Protein AF-A0A2E4HLA3-F1 (afdb_monomer_lite)

Sequence (104 aa):
MLEPDSFLVELTENFDSEILANGSVKTNRESLEKCAEKFNAIVSISHAKNFELNIHVPTISIRRIERKGSKTETETLFFDYEDQDGSIVTNPENWGRVPNQIFG

pLDDT: mean 87.78, std 10.84, range [53.5, 96.5]

Secondary structure (DSSP, 8-state):
---HHHHHHHHHHHSS-EE-TTSPEEE-HHHHHHHHHHTTEEEEEEEEEETTTTEEEEEEEEEEEEEETTEEEEEEEEEE-EEETTEEEE-GGG-EEEEEEEE-

Foldseek 3Di:
DPDLVVLVCCLPVPQPWDQDPVRKIKAAPVSSQVSLVVVQWGKDWDQDQPPVVRDGFTKIKTKHWDDDDPKIKIKIKMFTFDQDPRITITHSVRIDIDPIDIDD

Structure (mmCIF, N/CA/C/O backbone):
data_AF-A0A2E4HLA3-F1
#
_entry.id   AF-A0A2E4HLA3-F1
#
loop_
_atom_site.group_PDB
_atom_site.id
_atom_site.type_symbol
_atom_site.label_atom_id
_atom_site.label_alt_id
_atom_site.label_comp_id
_atom_site.label_asym_id
_atom_site.label_entity_id
_atom_site.label_seq_id
_atom_site.pdbx_PDB_ins_code
_atom_site.Cartn_x
_atom_site.Cartn_y
_atom_site.Cartn_z
_atom_site.occupancy
_atom_site.B_iso_or_equiv
_atom_site.auth_seq_id
_atom_site.auth_comp_id
_atom_site.auth_asym_id
_atom_site.auth_atom_id
_atom_site.pdbx_PDB_model_num
ATOM 1 N N . MET A 1 1 ? -12.739 5.728 3.075 1.00 80.19 1 MET A N 1
ATOM 2 C CA . MET A 1 1 ? -12.689 4.255 3.007 1.00 80.19 1 MET A CA 1
ATOM 3 C C . MET A 1 1 ? -11.428 3.903 2.254 1.00 80.19 1 MET A C 1
ATOM 5 O O . MET A 1 1 ? -11.104 4.628 1.315 1.00 80.19 1 MET A O 1
ATOM 9 N N . LEU A 1 2 ? -10.691 2.899 2.711 1.00 87.94 2 LEU A N 1
ATOM 10 C CA . LEU A 1 2 ? -9.426 2.512 2.091 1.00 87.94 2 LEU A CA 1
ATOM 11 C C . LEU A 1 2 ? -9.694 1.490 0.974 1.00 87.94 2 LEU A C 1
ATOM 13 O O . LEU A 1 2 ? -9.588 0.284 1.186 1.00 87.94 2 LEU A O 1
ATOM 17 N N . GLU A 1 3 ? -10.083 1.994 -0.198 1.00 90.88 3 GLU A N 1
ATOM 18 C CA . GLU A 1 3 ? -10.399 1.179 -1.379 1.00 90.88 3 GLU A CA 1
ATOM 19 C C . GLU A 1 3 ? -9.206 1.077 -2.338 1.00 90.88 3 GLU A C 1
ATOM 21 O O . GLU A 1 3 ? -8.558 2.102 -2.556 1.00 90.88 3 GLU A O 1
ATOM 26 N N . PRO A 1 4 ? -8.949 -0.098 -2.952 1.00 92.19 4 PRO A N 1
ATOM 27 C CA . PRO A 1 4 ? -7.833 -0.287 -3.883 1.00 92.19 4 PRO A CA 1
ATOM 28 C C . PRO A 1 4 ? -7.818 0.731 -5.032 1.00 92.19 4 PRO A C 1
ATOM 30 O O . PRO A 1 4 ? -6.831 1.444 -5.185 1.00 92.19 4 PRO A O 1
ATOM 33 N N . ASP A 1 5 ? -8.923 0.871 -5.773 1.00 92.94 5 ASP A N 1
ATOM 34 C CA . ASP A 1 5 ? -8.995 1.754 -6.949 1.00 92.94 5 ASP A CA 1
ATOM 35 C C . ASP A 1 5 ? -8.831 3.230 -6.573 1.00 92.94 5 ASP A C 1
ATOM 37 O O . ASP A 1 5 ? -8.078 3.969 -7.203 1.00 92.94 5 ASP A O 1
ATOM 41 N N . SER A 1 6 ? -9.501 3.664 -5.501 1.00 93.00 6 SER A N 1
ATOM 42 C CA . SER A 1 6 ? -9.386 5.039 -5.008 1.00 93.00 6 SER A CA 1
ATOM 43 C C . SER A 1 6 ? -7.973 5.346 -4.519 1.00 93.00 6 SER A C 1
ATOM 45 O O . SER A 1 6 ? -7.484 6.454 -4.719 1.00 93.00 6 SER A O 1
ATOM 47 N N . PHE A 1 7 ? -7.316 4.379 -3.869 1.00 95.12 7 PHE A N 1
ATOM 48 C CA . PHE A 1 7 ? -5.936 4.529 -3.421 1.00 95.12 7 PHE A CA 1
ATOM 49 C C . PHE A 1 7 ? -4.968 4.571 -4.606 1.00 95.12 7 PHE A C 1
ATOM 51 O O . PHE A 1 7 ? -4.059 5.394 -4.609 1.00 95.12 7 PHE A O 1
ATOM 58 N N . LEU A 1 8 ? -5.183 3.727 -5.619 1.00 95.12 8 LEU A N 1
ATOM 59 C CA . LEU A 1 8 ? -4.397 3.697 -6.850 1.00 95.12 8 LEU A CA 1
ATOM 60 C C . LEU A 1 8 ? -4.438 5.045 -7.570 1.00 95.12 8 LEU A C 1
ATOM 62 O O . LEU A 1 8 ? -3.385 5.624 -7.823 1.00 95.12 8 LEU A O 1
ATOM 66 N N . 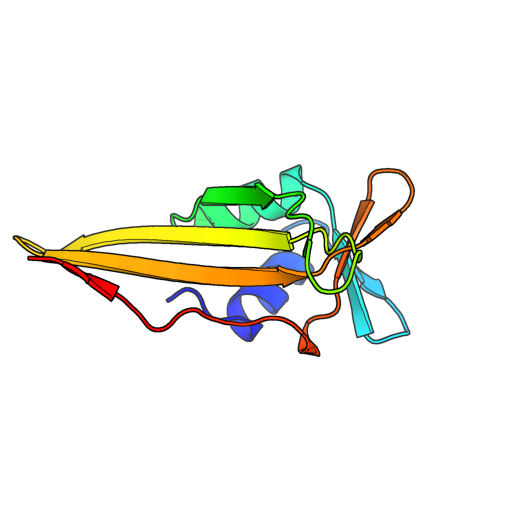VAL A 1 9 ? -5.645 5.545 -7.859 1.00 95.31 9 VAL A N 1
ATOM 67 C CA . VAL A 1 9 ? -5.845 6.831 -8.544 1.00 95.31 9 VAL A CA 1
ATOM 68 C C . VAL A 1 9 ? -5.150 7.945 -7.774 1.00 95.31 9 VAL A C 1
ATOM 70 O O . VAL A 1 9 ? -4.374 8.705 -8.345 1.00 95.31 9 VAL A O 1
ATOM 73 N N . GLU A 1 10 ? -5.362 7.997 -6.459 1.00 96.06 10 GLU A N 1
ATOM 74 C CA . GLU A 1 10 ? -4.745 9.004 -5.607 1.00 96.06 10 GLU A CA 1
ATOM 75 C C . GLU A 1 10 ? -3.212 8.938 -5.654 1.00 96.06 10 GLU A C 1
ATOM 77 O O . GLU A 1 10 ? -2.557 9.966 -5.831 1.00 96.06 10 GLU A O 1
ATOM 82 N N . LEU A 1 11 ? -2.649 7.733 -5.542 1.00 95.88 11 LEU A N 1
ATOM 83 C CA . LEU A 1 11 ? -1.212 7.490 -5.570 1.00 95.88 11 LEU A CA 1
ATOM 84 C C . LEU A 1 11 ? -0.587 7.947 -6.901 1.00 95.88 11 LEU A C 1
ATOM 86 O O . LEU A 1 11 ? 0.467 8.582 -6.894 1.00 95.88 11 LEU A O 1
ATOM 9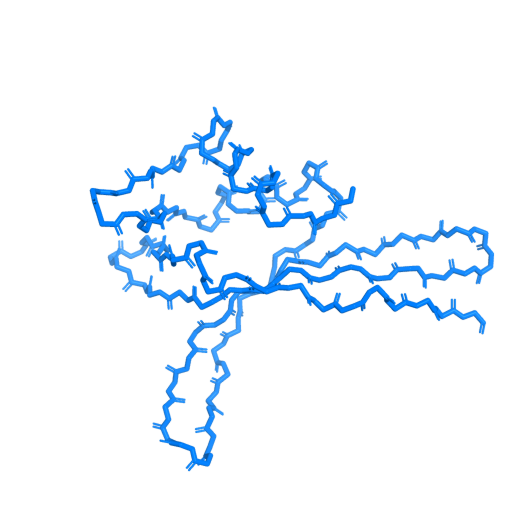0 N N . THR A 1 12 ? -1.242 7.665 -8.031 1.00 95.69 12 THR A N 1
ATOM 91 C CA . THR A 1 12 ? -0.737 8.006 -9.373 1.00 95.69 12 THR A CA 1
ATOM 92 C C . THR A 1 12 ? -0.966 9.462 -9.767 1.00 95.69 12 THR 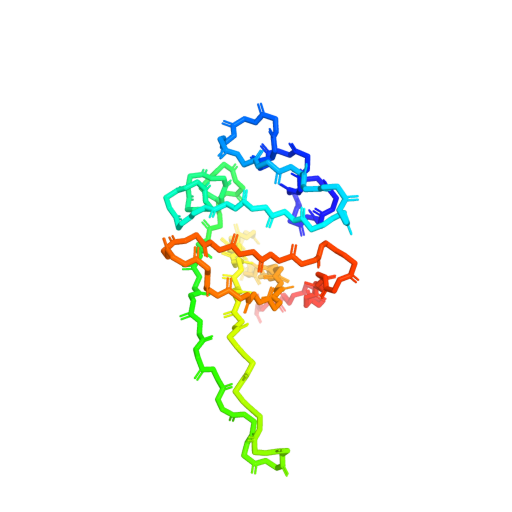A C 1
ATOM 94 O O . THR A 1 12 ? -0.150 10.035 -10.480 1.00 95.69 12 THR A O 1
ATOM 97 N N . GLU A 1 13 ? -2.055 10.084 -9.312 1.00 95.81 13 GLU A N 1
ATOM 98 C CA . GLU A 1 13 ? -2.386 11.461 -9.694 1.00 95.81 13 GLU A CA 1
ATOM 99 C C . GLU A 1 13 ? -1.734 12.509 -8.783 1.00 95.81 13 GLU A C 1
ATOM 101 O O . GLU A 1 13 ? -1.471 13.622 -9.236 1.00 95.81 13 GLU A O 1
ATOM 106 N N . ASN A 1 14 ? -1.470 12.178 -7.511 1.00 95.75 14 ASN A N 1
ATOM 107 C CA . ASN A 1 14 ? -1.075 13.170 -6.503 1.00 95.75 14 ASN A CA 1
ATOM 108 C C . ASN A 1 14 ? 0.235 12.857 -5.762 1.00 95.75 14 ASN A C 1
ATOM 110 O O . ASN A 1 14 ? 0.720 13.718 -5.028 1.00 95.75 14 ASN A O 1
ATOM 114 N N . PHE A 1 15 ? 0.818 11.663 -5.929 1.00 93.50 15 PHE A N 1
ATOM 115 C CA . PHE A 1 15 ? 1.980 11.223 -5.142 1.00 93.50 15 PHE A CA 1
ATOM 116 C C . PHE A 1 15 ? 3.099 10.597 -5.991 1.00 93.50 15 PHE A C 1
ATOM 118 O O . PHE A 1 15 ? 3.659 9.562 -5.629 1.00 93.50 15 PHE A O 1
ATOM 125 N N . ASP A 1 16 ? 3.460 11.240 -7.105 1.00 90.81 16 ASP A N 1
ATOM 126 C CA . ASP A 1 16 ? 4.666 10.945 -7.906 1.00 90.81 16 ASP A CA 1
ATOM 127 C C . ASP A 1 16 ? 4.856 9.453 -8.259 1.00 90.81 16 ASP A C 1
ATOM 129 O O . ASP A 1 16 ? 5.973 8.932 -8.263 1.00 90.81 16 ASP A O 1
ATOM 133 N N . SER A 1 17 ? 3.754 8.741 -8.515 1.00 94.31 17 SER A N 1
ATOM 134 C CA . SER A 1 17 ? 3.766 7.324 -8.894 1.00 94.31 17 SER A CA 1
ATOM 135 C C . SER A 1 17 ? 3.331 7.150 -10.345 1.00 94.31 17 SER A C 1
ATOM 137 O O . SER A 1 17 ? 2.453 7.856 -10.831 1.00 94.31 17 SER A O 1
ATOM 139 N N . GLU A 1 18 ? 3.940 6.199 -11.043 1.00 95.56 18 GLU A N 1
ATOM 140 C CA . GLU A 1 18 ? 3.770 6.000 -12.484 1.00 95.56 18 GLU A CA 1
ATOM 141 C C . GLU A 1 18 ? 3.089 4.659 -12.773 1.00 95.56 18 GLU A C 1
ATOM 143 O O . GLU A 1 18 ? 3.460 3.635 -12.198 1.00 95.56 18 GLU A O 1
ATOM 148 N N . ILE A 1 19 ? 2.131 4.648 -13.704 1.00 95.50 19 ILE A N 1
ATOM 149 C CA . ILE A 1 19 ? 1.600 3.408 -14.283 1.00 95.50 19 ILE A CA 1
ATOM 150 C C . ILE A 1 19 ? 2.495 3.008 -15.457 1.00 95.50 19 ILE A C 1
ATOM 152 O O . ILE A 1 19 ? 2.593 3.718 -16.457 1.00 95.50 19 ILE A O 1
ATOM 156 N N . LEU A 1 20 ? 3.137 1.853 -15.334 1.00 95.31 20 LEU A N 1
ATOM 157 C CA . LEU A 1 20 ? 3.988 1.268 -16.358 1.00 95.31 20 LEU A CA 1
ATOM 158 C C . LEU A 1 20 ? 3.148 0.672 -17.498 1.00 95.31 20 LEU A C 1
ATOM 160 O O . LEU A 1 20 ? 1.974 0.340 -17.342 1.00 95.31 20 LEU A O 1
ATOM 164 N N . ALA A 1 21 ? 3.776 0.451 -18.655 1.00 92.62 21 ALA A N 1
ATOM 165 C CA . ALA A 1 21 ? 3.105 -0.091 -19.843 1.00 92.62 21 ALA A CA 1
ATOM 166 C C . ALA A 1 21 ? 2.476 -1.486 -19.639 1.00 92.62 21 ALA A C 1
ATOM 168 O O . ALA A 1 21 ? 1.582 -1.871 -20.388 1.00 92.62 21 ALA A O 1
ATOM 169 N N . ASN A 1 22 ? 2.943 -2.245 -18.644 1.00 92.00 22 ASN A N 1
ATOM 170 C CA . ASN A 1 22 ? 2.404 -3.554 -18.270 1.00 92.00 22 ASN A CA 1
ATOM 171 C C . ASN A 1 22 ? 1.250 -3.473 -17.248 1.00 92.00 22 ASN A C 1
ATOM 173 O O . ASN A 1 22 ? 0.811 -4.512 -16.767 1.00 92.00 22 ASN A O 1
ATOM 177 N N . GLY A 1 23 ? 0.793 -2.269 -16.887 1.00 92.62 23 GLY A N 1
ATOM 178 C CA . GLY A 1 23 ? -0.262 -2.040 -15.896 1.00 92.62 23 GLY A CA 1
ATOM 179 C C . GLY A 1 23 ? 0.215 -2.025 -14.440 1.00 92.62 23 GLY A C 1
ATOM 180 O O . GLY A 1 23 ? -0.562 -1.669 -13.558 1.00 92.62 23 GLY A O 1
ATOM 181 N N . SER A 1 24 ? 1.480 -2.360 -14.163 1.00 94.69 24 SER A N 1
ATOM 182 C CA . SER A 1 24 ? 2.046 -2.234 -12.817 1.00 94.69 24 SER A CA 1
ATOM 183 C C . SER A 1 24 ? 2.246 -0.768 -12.436 1.00 94.69 24 SER A C 1
ATOM 185 O O . SER A 1 24 ? 2.457 0.090 -13.289 1.00 94.69 24 SER A O 1
ATOM 187 N N . VAL A 1 25 ? 2.247 -0.486 -11.140 1.00 95.88 25 VAL A N 1
ATOM 188 C CA . VAL A 1 25 ? 2.550 0.834 -10.592 1.00 95.88 25 VAL A CA 1
ATOM 189 C C . VAL A 1 25 ? 3.965 0.832 -10.061 1.00 95.88 25 VAL A C 1
ATOM 191 O O . VAL A 1 25 ? 4.319 -0.012 -9.238 1.00 95.88 25 VAL A O 1
ATOM 194 N N . LYS A 1 26 ? 4.754 1.807 -10.501 1.00 96.50 26 LYS A N 1
ATOM 195 C CA . LYS A 1 26 ? 6.056 2.130 -9.935 1.00 96.50 26 LYS A CA 1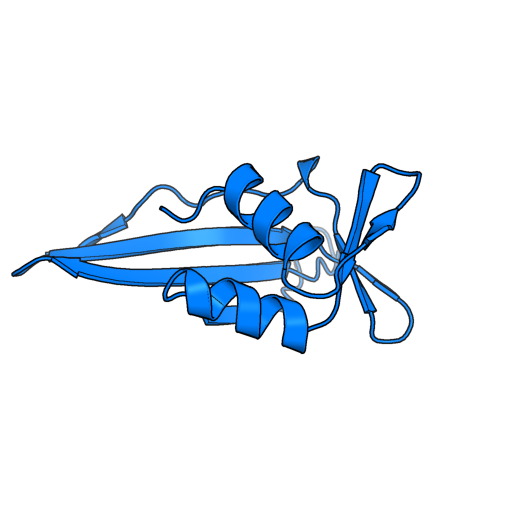
ATOM 196 C C . LYS A 1 26 ? 5.904 3.308 -8.984 1.00 96.50 26 LYS A C 1
ATOM 198 O O . LYS A 1 26 ? 5.446 4.381 -9.364 1.00 96.50 26 LYS A O 1
ATOM 203 N N . THR A 1 27 ? 6.300 3.105 -7.740 1.00 95.50 27 THR A N 1
ATOM 204 C CA . THR A 1 27 ? 6.240 4.101 -6.673 1.00 95.50 27 THR A CA 1
ATOM 205 C C . THR A 1 27 ? 7.482 3.996 -5.791 1.00 95.50 27 THR A C 1
ATOM 207 O O . THR A 1 27 ? 8.425 3.258 -6.080 1.00 95.50 27 THR A O 1
ATOM 210 N N . ASN A 1 28 ? 7.506 4.750 -4.705 1.00 94.00 28 ASN A N 1
ATOM 211 C CA . ASN A 1 28 ? 8.525 4.669 -3.677 1.00 94.00 28 ASN A CA 1
ATOM 212 C C . ASN A 1 28 ? 7.860 4.732 -2.296 1.00 94.00 28 ASN A C 1
ATOM 214 O O . ASN A 1 28 ? 6.661 4.989 -2.153 1.00 94.00 28 ASN A O 1
ATOM 218 N N . ARG A 1 29 ? 8.654 4.470 -1.260 1.00 92.19 29 ARG A N 1
ATOM 219 C CA . ARG A 1 29 ? 8.157 4.428 0.114 1.00 92.19 29 ARG A CA 1
ATOM 220 C C . ARG A 1 29 ? 7.564 5.762 0.574 1.00 92.19 29 ARG A C 1
ATOM 222 O O . ARG A 1 29 ? 6.521 5.756 1.217 1.00 92.19 29 ARG A O 1
ATOM 229 N N . GLU A 1 30 ? 8.206 6.876 0.238 1.00 94.62 30 GLU A N 1
ATOM 230 C CA . GLU A 1 30 ? 7.770 8.213 0.648 1.00 94.62 30 GLU A CA 1
ATOM 231 C C . GLU A 1 30 ? 6.410 8.571 0.030 1.00 94.62 30 GLU A C 1
ATOM 233 O O . GLU A 1 30 ? 5.513 9.037 0.729 1.00 94.62 30 GLU A O 1
ATOM 238 N N . SER A 1 31 ? 6.226 8.292 -1.261 1.00 95.06 31 SER A N 1
ATOM 239 C CA . SER A 1 31 ? 4.956 8.462 -1.971 1.00 95.06 31 SER A CA 1
ATOM 240 C C . SER A 1 31 ? 3.830 7.632 -1.354 1.00 95.06 31 SER A C 1
ATOM 242 O O . SER A 1 31 ? 2.736 8.149 -1.123 1.00 95.06 31 SER A O 1
ATOM 244 N N . LEU A 1 32 ? 4.097 6.363 -1.027 1.00 94.50 32 LEU A N 1
ATOM 245 C CA . LEU A 1 32 ? 3.128 5.498 -0.351 1.00 94.50 32 LEU A CA 1
ATOM 246 C C . LEU A 1 32 ? 2.756 6.016 1.039 1.00 94.50 32 LEU A C 1
ATOM 248 O O . LEU A 1 32 ? 1.577 6.009 1.388 1.00 94.50 32 LEU A O 1
ATOM 252 N N . GLU A 1 33 ? 3.741 6.451 1.828 1.00 95.75 33 GLU A N 1
ATOM 253 C CA . GLU A 1 33 ? 3.525 6.991 3.174 1.00 95.75 33 GLU A CA 1
ATOM 254 C C . GLU A 1 33 ? 2.677 8.270 3.118 1.00 95.75 33 GLU A C 1
ATOM 256 O O . GLU A 1 33 ? 1.646 8.337 3.788 1.00 95.75 33 GLU A O 1
ATOM 261 N N . LYS A 1 34 ? 3.008 9.221 2.236 1.00 96.44 34 LYS A N 1
ATOM 262 C CA . LYS A 1 34 ? 2.219 10.451 2.041 1.00 96.44 34 LYS A CA 1
ATOM 263 C C . LYS A 1 34 ? 0.799 10.174 1.540 1.00 96.44 34 LYS A C 1
ATOM 265 O O . LYS A 1 34 ? -0.158 10.785 2.020 1.00 96.44 34 LYS A O 1
ATOM 270 N N . CYS A 1 35 ? 0.642 9.236 0.604 1.00 95.88 35 CYS A N 1
ATOM 271 C CA . CYS A 1 35 ? -0.678 8.833 0.126 1.00 95.88 35 CYS A CA 1
ATOM 272 C C . CYS A 1 35 ? -1.497 8.205 1.262 1.00 95.88 35 CYS A C 1
ATOM 274 O O . CYS A 1 35 ? -2.629 8.616 1.513 1.00 95.88 35 CYS A O 1
ATOM 276 N N . ALA A 1 36 ? -0.915 7.269 2.019 1.00 95.38 36 ALA A N 1
ATOM 277 C CA . ALA A 1 36 ? -1.561 6.637 3.168 1.00 95.38 36 ALA A CA 1
ATOM 278 C C . ALA A 1 36 ? -1.991 7.653 4.238 1.00 95.38 36 ALA A C 1
ATOM 280 O O . ALA A 1 36 ? -3.109 7.552 4.752 1.00 95.38 36 ALA A O 1
ATOM 281 N N . GLU A 1 37 ? -1.169 8.664 4.521 1.00 95.06 37 GLU A N 1
ATOM 282 C CA . GLU A 1 37 ? -1.498 9.741 5.459 1.00 95.06 37 GLU A CA 1
ATOM 283 C C . GLU A 1 37 ? -2.777 10.494 5.064 1.00 95.06 37 GLU A C 1
ATOM 285 O O . GLU A 1 37 ? -3.609 10.765 5.934 1.00 95.06 37 GLU A O 1
ATOM 290 N N . LYS A 1 38 ? -3.019 10.739 3.765 1.00 94.12 38 LYS A N 1
ATOM 291 C CA . LYS A 1 38 ? -4.274 11.351 3.276 1.00 94.12 38 LYS A CA 1
ATOM 292 C C . LYS A 1 38 ? -5.509 10.534 3.668 1.00 94.12 38 LYS A C 1
ATOM 294 O O . LYS A 1 38 ? -6.572 11.089 3.952 1.00 94.12 38 LYS A O 1
ATOM 299 N N . PHE A 1 39 ? -5.368 9.212 3.739 1.00 92.38 39 PHE A N 1
ATOM 300 C CA . PHE A 1 39 ? -6.420 8.300 4.183 1.00 92.38 39 PHE A CA 1
ATOM 301 C C . PHE A 1 39 ? -6.425 8.068 5.704 1.00 92.38 39 PHE A C 1
ATOM 303 O O . PHE A 1 39 ? -7.244 7.289 6.190 1.00 92.38 39 PHE A O 1
ATOM 310 N N . ASN A 1 40 ? -5.587 8.758 6.488 1.00 93.75 40 ASN A N 1
ATOM 311 C CA . ASN A 1 40 ? -5.334 8.472 7.909 1.00 93.75 40 ASN A CA 1
ATOM 312 C C . ASN A 1 40 ? -4.867 7.022 8.143 1.00 93.75 40 ASN A C 1
ATOM 314 O O . ASN A 1 40 ? -5.271 6.368 9.110 1.00 93.75 40 ASN A O 1
ATOM 318 N N . ALA A 1 41 ? -4.067 6.500 7.219 1.00 94.88 41 ALA A N 1
ATOM 319 C CA . ALA A 1 41 ? -3.521 5.156 7.249 1.00 94.88 41 ALA A CA 1
ATOM 320 C C . ALA A 1 41 ? -1.998 5.178 7.439 1.00 94.88 41 ALA A C 1
ATOM 322 O O . ALA A 1 41 ? -1.340 6.191 7.224 1.00 94.88 41 ALA A O 1
ATOM 323 N N . ILE A 1 42 ? -1.440 4.041 7.847 1.00 94.56 42 ILE A N 1
ATOM 324 C CA . ILE A 1 42 ? -0.005 3.839 8.059 1.00 94.56 42 ILE A CA 1
ATOM 325 C C . ILE A 1 42 ? 0.475 2.736 7.121 1.00 94.56 42 ILE A C 1
ATOM 327 O O . ILE A 1 42 ? -0.187 1.704 6.991 1.00 94.56 42 ILE A O 1
ATOM 331 N N . VAL A 1 43 ? 1.641 2.937 6.509 1.00 94.50 43 VAL A N 1
ATOM 332 C CA . VAL A 1 43 ? 2.309 1.938 5.668 1.00 94.50 43 VAL A CA 1
ATOM 333 C C . VAL A 1 43 ? 3.179 1.025 6.529 1.00 94.50 43 VAL A C 1
ATOM 335 O O . VAL A 1 43 ? 3.976 1.474 7.351 1.00 94.50 43 VAL A O 1
ATOM 338 N N . SER A 1 44 ? 3.055 -0.279 6.318 1.00 92.12 44 SER A N 1
ATOM 339 C CA . SER A 1 44 ? 3.922 -1.303 6.884 1.00 92.12 44 SER A CA 1
ATOM 340 C C . SER A 1 44 ? 4.473 -2.157 5.755 1.00 92.12 44 SER A C 1
ATOM 342 O O . SER A 1 44 ? 3.717 -2.767 5.005 1.00 92.12 44 SER A O 1
ATOM 344 N N . ILE A 1 45 ? 5.795 -2.192 5.629 1.00 88.19 45 ILE A N 1
ATOM 345 C CA . ILE A 1 45 ? 6.482 -3.039 4.659 1.00 88.19 45 ILE A CA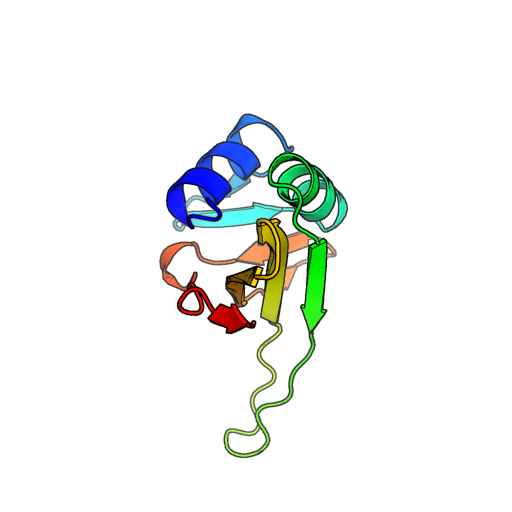 1
ATOM 346 C C . ILE A 1 45 ? 6.946 -4.287 5.395 1.00 88.19 45 ILE A C 1
ATOM 348 O O . ILE A 1 45 ? 7.684 -4.199 6.379 1.00 88.19 45 ILE A O 1
ATOM 352 N N . SER A 1 46 ? 6.491 -5.445 4.933 1.00 83.12 46 SER A N 1
ATOM 353 C CA . SER A 1 46 ? 6.814 -6.731 5.528 1.00 83.12 46 SER A CA 1
ATOM 354 C C . SER A 1 46 ? 7.465 -7.648 4.504 1.00 83.12 46 SER A C 1
ATOM 356 O O . SER A 1 46 ? 7.044 -7.779 3.358 1.00 83.12 46 SER A O 1
ATOM 358 N N . HIS A 1 47 ? 8.513 -8.315 4.954 1.00 72.75 47 HIS A N 1
ATOM 359 C CA . HIS A 1 47 ? 9.235 -9.326 4.205 1.00 72.75 47 HIS A CA 1
ATOM 360 C C . HIS A 1 47 ? 8.834 -10.691 4.770 1.00 72.75 47 HIS A C 1
ATOM 362 O O . HIS A 1 47 ? 9.636 -11.375 5.408 1.00 72.75 47 HIS A O 1
ATOM 368 N N . ALA A 1 48 ? 7.548 -11.032 4.651 1.00 60.31 48 ALA A N 1
ATOM 369 C CA . ALA A 1 48 ? 7.029 -12.279 5.190 1.00 60.31 48 ALA A CA 1
ATOM 370 C C . ALA A 1 48 ? 7.506 -13.449 4.317 1.00 60.31 48 ALA A C 1
ATOM 372 O O . ALA A 1 48 ? 7.172 -13.559 3.137 1.00 60.31 48 ALA A O 1
ATOM 373 N N . LYS A 1 49 ? 8.307 -14.336 4.910 1.00 56.22 49 LYS A N 1
ATOM 374 C CA . LYS A 1 49 ? 8.716 -15.583 4.270 1.00 56.22 49 LYS A CA 1
ATOM 375 C C . LYS A 1 49 ? 7.558 -16.571 4.371 1.00 56.22 49 LYS A C 1
ATOM 377 O O . LYS A 1 49 ? 7.195 -16.976 5.476 1.00 56.22 49 LYS A O 1
ATOM 382 N N . ASN A 1 50 ? 6.982 -16.977 3.242 1.00 56.19 50 ASN A N 1
ATOM 383 C CA . ASN A 1 50 ? 6.072 -18.113 3.235 1.00 56.19 50 ASN A CA 1
ATOM 384 C C . ASN A 1 50 ? 6.925 -19.385 3.376 1.00 56.19 50 ASN A C 1
ATOM 386 O O . ASN A 1 50 ? 7.560 -19.832 2.421 1.00 56.19 50 ASN A O 1
ATOM 390 N N . PHE A 1 51 ? 7.000 -19.923 4.597 1.00 54.66 51 PHE A N 1
ATOM 391 C CA . PHE A 1 51 ? 7.842 -21.080 4.920 1.00 54.66 51 PHE A CA 1
ATOM 392 C C . PHE A 1 51 ? 7.384 -22.376 4.240 1.00 54.66 51 PHE A C 1
ATOM 394 O O . PHE A 1 51 ? 8.219 -23.244 4.004 1.00 54.66 51 PHE A O 1
ATOM 401 N N . GLU A 1 52 ? 6.100 -22.503 3.897 1.00 53.50 52 GLU A N 1
ATOM 402 C CA . GLU A 1 52 ? 5.555 -23.698 3.239 1.00 53.50 52 GLU A CA 1
ATOM 403 C C . GLU A 1 52 ? 5.894 -23.736 1.748 1.00 53.50 52 GLU A C 1
ATOM 405 O O . GLU A 1 52 ? 6.215 -24.791 1.208 1.00 53.50 52 GLU A O 1
ATOM 410 N N . LEU A 1 53 ? 5.876 -22.575 1.089 1.00 57.94 53 LEU A N 1
ATOM 411 C CA . LEU A 1 53 ? 6.200 -22.456 -0.334 1.00 57.94 53 LEU A CA 1
ATOM 412 C C . LEU A 1 53 ? 7.681 -22.140 -0.586 1.00 57.94 53 LEU A C 1
ATOM 414 O O . LEU A 1 53 ? 8.133 -22.188 -1.724 1.00 57.94 53 LEU A O 1
ATOM 418 N N . ASN A 1 54 ? 8.441 -21.818 0.466 1.00 57.75 54 ASN A N 1
ATOM 419 C CA . ASN A 1 54 ? 9.815 -21.312 0.399 1.00 57.75 54 ASN A CA 1
ATOM 420 C C . ASN A 1 54 ? 9.967 -20.080 -0.522 1.00 57.75 54 ASN A C 1
ATOM 422 O O . ASN A 1 54 ? 11.040 -19.833 -1.073 1.00 57.75 54 ASN A O 1
ATOM 426 N N . ILE A 1 55 ? 8.891 -19.301 -0.674 1.00 56.03 55 ILE A N 1
ATOM 427 C CA . ILE A 1 55 ? 8.849 -18.074 -1.472 1.00 56.03 55 ILE A CA 1
ATOM 428 C C . ILE A 1 55 ? 8.832 -16.882 -0.516 1.00 56.03 55 ILE A C 1
ATOM 430 O O . ILE A 1 55 ? 8.092 -16.846 0.471 1.00 56.03 55 ILE A O 1
ATOM 434 N N . HIS A 1 56 ? 9.674 -15.898 -0.815 1.00 60.47 56 HIS A N 1
ATOM 435 C CA . HIS A 1 56 ? 9.631 -14.586 -0.190 1.00 60.47 56 HIS A CA 1
ATOM 436 C C . HIS A 1 56 ? 8.638 -13.735 -0.973 1.00 60.47 56 HIS A C 1
ATOM 438 O O . HIS A 1 56 ? 8.896 -13.469 -2.142 1.00 60.47 56 HIS A O 1
ATOM 444 N N . VAL A 1 57 ? 7.517 -13.340 -0.369 1.00 66.81 57 VAL A N 1
ATOM 445 C CA . VAL A 1 57 ? 6.591 -12.395 -1.012 1.00 66.81 57 VAL A CA 1
ATOM 446 C C . VAL A 1 57 ? 6.657 -11.095 -0.218 1.00 66.81 57 VAL A C 1
ATOM 448 O O . VAL A 1 57 ? 6.020 -10.984 0.836 1.00 66.81 57 VAL A O 1
ATOM 451 N N . PRO A 1 58 ? 7.481 -10.123 -0.651 1.00 77.19 58 PRO A N 1
ATOM 452 C CA . PRO A 1 58 ? 7.463 -8.794 -0.068 1.00 77.19 58 PRO A CA 1
ATOM 453 C C . PRO A 1 58 ? 6.037 -8.251 -0.162 1.00 77.19 58 PRO A C 1
ATOM 455 O O . PRO A 1 58 ? 5.436 -8.237 -1.233 1.00 77.19 58 PRO A O 1
ATOM 458 N N . THR A 1 59 ? 5.472 -7.871 0.979 1.00 87.25 59 THR A N 1
ATOM 459 C CA . THR A 1 59 ? 4.086 -7.416 1.071 1.00 87.25 59 THR A CA 1
ATOM 460 C C . THR A 1 59 ? 4.048 -6.078 1.783 1.00 87.25 59 THR A C 1
ATOM 462 O O . THR A 1 59 ? 4.614 -5.921 2.870 1.00 87.25 59 THR A O 1
ATOM 465 N N . ILE A 1 60 ? 3.342 -5.124 1.196 1.00 90.81 60 ILE A N 1
ATOM 466 C CA . ILE A 1 60 ? 3.030 -3.841 1.811 1.00 90.81 60 ILE A CA 1
ATOM 467 C C . ILE A 1 60 ? 1.610 -3.916 2.355 1.00 90.81 60 ILE A C 1
ATOM 469 O O . ILE A 1 60 ? 0.711 -4.459 1.723 1.00 90.81 60 ILE A O 1
ATOM 473 N N . SER A 1 61 ? 1.413 -3.395 3.559 1.00 92.50 61 SER A N 1
ATOM 474 C CA . SER A 1 61 ? 0.112 -3.241 4.198 1.00 92.50 61 SER A CA 1
ATOM 475 C C . SER A 1 61 ? -0.118 -1.776 4.524 1.00 92.50 61 SER A C 1
ATOM 477 O O . SER A 1 61 ? 0.672 -1.165 5.239 1.00 92.50 61 SER A O 1
ATOM 479 N N . ILE A 1 62 ? -1.219 -1.221 4.040 1.00 93.38 62 ILE A N 1
ATOM 480 C CA . ILE A 1 62 ? -1.689 0.118 4.372 1.00 93.38 62 ILE A CA 1
ATOM 481 C C . ILE A 1 62 ? -2.865 -0.049 5.315 1.00 93.38 62 ILE A C 1
ATOM 483 O O . ILE A 1 62 ? -3.887 -0.628 4.952 1.00 93.38 62 ILE A O 1
ATOM 487 N N . ARG A 1 63 ? -2.707 0.409 6.554 1.00 93.38 63 ARG A N 1
ATOM 488 C CA . ARG A 1 63 ? -3.666 0.153 7.626 1.00 93.38 63 ARG A CA 1
ATOM 489 C C . ARG A 1 63 ? -4.236 1.447 8.172 1.00 93.38 63 ARG A C 1
ATOM 491 O O . ARG A 1 63 ? -3.496 2.281 8.686 1.00 93.38 63 ARG A O 1
ATOM 498 N N . ARG A 1 64 ? -5.558 1.567 8.143 1.00 92.94 64 ARG A N 1
ATOM 499 C CA . ARG A 1 64 ? -6.322 2.653 8.757 1.00 92.94 64 ARG A CA 1
ATOM 500 C C . ARG A 1 64 ? -6.999 2.142 10.025 1.00 92.94 64 ARG A C 1
ATOM 502 O O . ARG A 1 64 ? -7.621 1.081 10.010 1.00 92.94 64 ARG A O 1
ATOM 509 N N . ILE A 1 65 ? -6.873 2.883 11.124 1.00 91.50 65 ILE A N 1
ATOM 510 C CA . ILE A 1 65 ? -7.539 2.578 12.398 1.00 91.50 65 ILE A CA 1
ATOM 511 C C . ILE A 1 65 ? -8.360 3.797 12.806 1.00 91.50 65 ILE A C 1
ATOM 513 O O . ILE A 1 65 ? -7.810 4.877 13.007 1.00 91.50 65 ILE A O 1
ATOM 517 N N . GLU A 1 66 ? -9.669 3.623 12.957 1.00 89.69 66 GLU A N 1
ATOM 518 C CA . GLU A 1 66 ? -10.600 4.699 13.292 1.00 89.69 66 GLU A CA 1
ATOM 519 C C . GLU A 1 66 ? -11.388 4.345 14.561 1.00 89.69 66 GLU A C 1
ATOM 521 O O . GLU A 1 66 ? -11.973 3.267 14.666 1.00 89.69 66 GLU A O 1
ATOM 526 N N . ARG A 1 67 ? -11.421 5.248 15.549 1.00 87.94 67 ARG A N 1
ATOM 527 C CA . ARG A 1 67 ? -12.275 5.092 16.738 1.00 87.94 67 ARG A CA 1
ATOM 528 C C . ARG A 1 67 ? -13.620 5.770 16.500 1.00 87.94 67 ARG A C 1
ATOM 530 O O . ARG A 1 67 ? -13.677 6.987 16.351 1.00 87.94 67 ARG A O 1
ATOM 537 N N . LYS A 1 68 ? -14.701 4.992 16.531 1.00 85.69 68 LYS A N 1
ATOM 538 C CA . LYS A 1 68 ? -16.086 5.463 16.408 1.00 85.69 68 LYS A CA 1
ATOM 539 C C . LYS A 1 68 ? -16.830 5.204 17.717 1.00 85.69 68 LYS A C 1
ATOM 541 O O . LYS A 1 68 ? -17.440 4.154 17.920 1.00 85.69 68 LYS A O 1
ATOM 546 N N . GLY A 1 69 ? -16.751 6.168 18.635 1.00 87.88 69 GLY A N 1
ATOM 547 C CA . GLY A 1 69 ? -17.304 6.030 19.985 1.00 87.88 69 GLY A CA 1
ATOM 548 C C . GLY A 1 69 ? -16.560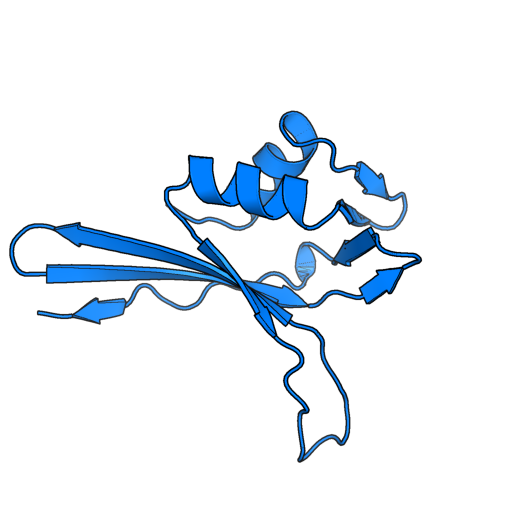 4.959 20.789 1.00 87.88 69 GLY A C 1
ATOM 549 O O . GLY A 1 69 ? -15.348 5.058 20.963 1.00 87.88 69 GLY A O 1
ATOM 550 N N . SER A 1 70 ? -17.278 3.936 21.267 1.00 87.94 70 SER A N 1
ATOM 551 C CA . SER A 1 70 ? -16.688 2.786 21.975 1.00 87.94 70 SER A CA 1
ATOM 552 C C . SER A 1 70 ? -16.088 1.726 21.048 1.00 87.94 70 SER A C 1
ATOM 554 O O . SER A 1 70 ? -15.408 0.824 21.527 1.00 87.94 70 SER A O 1
ATOM 556 N N . LYS A 1 71 ? -16.330 1.816 19.734 1.00 89.19 71 LYS A N 1
ATOM 557 C CA . LYS A 1 71 ? -15.854 0.837 18.755 1.00 89.19 71 LYS A CA 1
ATOM 558 C C . LYS A 1 71 ? -14.577 1.309 18.069 1.00 89.19 71 LYS A C 1
ATOM 560 O O . LYS A 1 71 ? -14.398 2.498 17.811 1.00 89.19 71 LYS A O 1
ATOM 565 N N . THR A 1 72 ? -13.706 0.366 17.734 1.00 89.38 72 THR A N 1
ATOM 566 C CA . THR A 1 72 ? -12.535 0.582 16.877 1.00 89.38 72 THR A CA 1
ATOM 567 C C . THR A 1 72 ? -12.736 -0.163 15.569 1.00 89.38 72 THR A C 1
ATOM 569 O O . THR A 1 72 ? -12.934 -1.375 15.579 1.00 89.38 72 THR A O 1
ATOM 572 N N . GLU A 1 73 ? -12.667 0.551 14.453 1.00 90.75 73 GLU A N 1
ATOM 573 C CA . GLU A 1 73 ? -12.708 -0.016 13.109 1.00 90.75 73 GLU A CA 1
ATOM 574 C C . GLU A 1 73 ? -11.294 -0.065 12.529 1.00 90.75 73 GLU A C 1
ATOM 576 O O . GLU A 1 73 ? -10.519 0.883 12.663 1.00 90.75 73 GLU A O 1
ATOM 581 N N . THR A 1 74 ? -10.936 -1.185 11.908 1.00 90.75 74 THR A N 1
ATOM 582 C CA . THR A 1 74 ? -9.679 -1.349 11.171 1.00 90.75 74 THR A CA 1
ATOM 583 C C . THR A 1 74 ? -9.972 -1.708 9.720 1.00 90.75 74 THR A C 1
ATOM 585 O O . THR A 1 74 ? -10.719 -2.651 9.455 1.00 90.75 74 THR A O 1
ATOM 588 N N . GLU A 1 75 ? -9.338 -0.984 8.800 1.00 92.62 75 GLU A N 1
ATOM 589 C CA . GLU A 1 75 ? -9.290 -1.277 7.365 1.00 92.62 75 GLU A CA 1
ATOM 590 C C . GLU A 1 75 ? -7.830 -1.542 6.982 1.00 92.62 75 GLU A C 1
ATOM 592 O O . GLU A 1 75 ? -6.937 -0.799 7.401 1.00 92.62 75 GLU A O 1
ATOM 597 N N . THR A 1 76 ? -7.578 -2.576 6.181 1.00 92.75 76 THR A N 1
ATOM 598 C CA . THR A 1 76 ? -6.229 -2.883 5.690 1.00 92.75 76 THR A CA 1
ATOM 599 C C . THR A 1 76 ? -6.285 -3.170 4.198 1.00 92.75 76 THR A C 1
ATOM 601 O O . THR A 1 76 ? -6.989 -4.089 3.781 1.00 92.75 76 THR A O 1
ATOM 604 N N . LEU A 1 77 ? -5.524 -2.411 3.417 1.00 93.44 77 LEU A N 1
ATOM 605 C CA . LEU A 1 77 ? -5.176 -2.712 2.032 1.00 93.44 77 LEU A CA 1
ATOM 606 C C . LEU A 1 77 ? -3.815 -3.411 2.039 1.00 93.44 77 LEU A C 1
ATOM 608 O O . LEU A 1 77 ? -2.924 -2.998 2.779 1.00 93.44 77 LEU A O 1
ATOM 612 N N . PHE A 1 78 ? -3.643 -4.465 1.256 1.00 91.25 78 PHE A N 1
ATOM 613 C CA . PHE A 1 78 ? -2.369 -5.160 1.126 1.00 91.25 78 PHE A CA 1
ATOM 614 C C . PHE A 1 78 ? -2.050 -5.432 -0.335 1.00 91.25 78 PHE A C 1
ATOM 616 O O . PHE A 1 78 ? -2.952 -5.648 -1.142 1.00 91.25 78 PHE A O 1
ATOM 623 N N . PHE A 1 79 ? -0.765 -5.427 -0.663 1.00 89.25 79 PHE A N 1
ATOM 624 C CA . PHE A 1 79 ? -0.293 -5.719 -2.007 1.00 89.25 79 PHE A CA 1
ATOM 625 C C . PHE A 1 79 ? 1.114 -6.302 -1.987 1.00 89.25 79 PHE A C 1
ATOM 627 O O . PHE A 1 79 ? 1.939 -5.963 -1.132 1.00 89.25 79 PHE A O 1
ATOM 634 N N . ASP A 1 80 ? 1.358 -7.215 -2.919 1.00 89.31 80 ASP A N 1
ATOM 635 C CA . ASP A 1 80 ? 2.685 -7.708 -3.252 1.00 89.31 80 ASP A CA 1
ATOM 636 C C . ASP A 1 80 ? 3.503 -6.595 -3.907 1.00 89.31 80 ASP A C 1
ATOM 638 O O . ASP A 1 80 ? 2.965 -5.669 -4.519 1.00 89.31 80 ASP A O 1
ATOM 642 N N . TYR A 1 81 ? 4.819 -6.659 -3.764 1.00 90.56 81 TYR A N 1
ATOM 643 C CA . TYR A 1 81 ? 5.693 -5.761 -4.498 1.00 90.56 81 TYR A CA 1
ATOM 644 C C . TYR A 1 81 ? 7.042 -6.397 -4.811 1.00 90.56 81 TYR A C 1
ATOM 646 O O . TYR A 1 81 ? 7.514 -7.304 -4.124 1.00 90.56 81 TYR A O 1
ATOM 654 N N . GLU A 1 82 ? 7.682 -5.854 -5.834 1.00 89.56 82 GLU A N 1
ATOM 655 C CA . GLU A 1 82 ? 9.076 -6.079 -6.171 1.00 89.56 82 GLU A CA 1
ATOM 656 C C . GLU A 1 82 ? 9.871 -4.806 -5.880 1.00 89.56 82 GLU A C 1
ATOM 658 O O . GLU A 1 82 ? 9.422 -3.696 -6.177 1.00 89.56 82 GLU A O 1
ATOM 663 N N . ASP A 1 83 ? 11.057 -4.962 -5.292 1.00 86.81 83 ASP A N 1
ATOM 664 C CA . ASP A 1 83 ? 12.024 -3.870 -5.207 1.00 86.81 83 ASP A CA 1
ATOM 665 C C . ASP A 1 83 ? 12.838 -3.843 -6.504 1.00 86.81 83 ASP A C 1
ATOM 667 O O . ASP A 1 83 ? 13.503 -4.823 -6.848 1.00 86.81 83 ASP A O 1
ATOM 671 N N . GLN A 1 84 ? 12.746 -2.740 -7.241 1.00 86.88 84 GLN A N 1
ATOM 672 C CA . GLN A 1 84 ? 13.499 -2.503 -8.467 1.00 86.88 84 GLN A CA 1
ATOM 673 C C . GLN A 1 84 ? 14.319 -1.225 -8.300 1.00 86.88 84 GLN A C 1
ATOM 675 O O . GLN A 1 84 ? 13.808 -0.114 -8.463 1.00 86.88 84 GLN A O 1
ATOM 680 N N . ASP A 1 85 ? 15.592 -1.395 -7.940 1.00 85.50 85 ASP A N 1
ATOM 681 C CA . ASP A 1 85 ? 16.562 -0.313 -7.736 1.00 85.50 85 ASP A CA 1
ATOM 682 C C . ASP A 1 85 ? 16.067 0.765 -6.749 1.00 85.50 85 ASP A C 1
ATOM 684 O O . ASP A 1 85 ? 16.174 1.967 -7.002 1.00 85.50 85 ASP A O 1
ATOM 688 N N . GLY A 1 86 ? 15.478 0.343 -5.621 1.00 82.25 86 GLY A N 1
ATOM 689 C CA . GLY A 1 86 ? 14.923 1.248 -4.607 1.00 82.25 86 GLY A CA 1
ATOM 690 C C . GLY A 1 86 ? 13.547 1.825 -4.956 1.00 82.25 86 GLY A C 1
ATOM 691 O O . GLY A 1 86 ? 13.006 2.632 -4.196 1.00 82.25 86 GLY A O 1
ATOM 692 N N . SER A 1 87 ? 12.965 1.408 -6.083 1.00 90.81 87 SER A N 1
ATOM 693 C CA . SER A 1 87 ? 11.559 1.642 -6.412 1.00 90.81 87 SER A CA 1
ATOM 694 C C . SER A 1 87 ? 10.712 0.447 -5.991 1.00 90.81 87 SER A C 1
ATOM 696 O O . SER A 1 87 ? 11.136 -0.699 -6.095 1.00 90.81 87 SER A O 1
ATOM 698 N N . ILE A 1 88 ? 9.484 0.714 -5.571 1.00 93.31 88 ILE A N 1
ATOM 699 C CA . ILE A 1 88 ? 8.469 -0.297 -5.291 1.00 93.31 88 ILE A CA 1
ATOM 700 C C . ILE A 1 88 ? 7.646 -0.469 -6.562 1.00 93.31 88 ILE A C 1
ATOM 702 O O . ILE A 1 88 ? 7.036 0.491 -7.032 1.00 93.31 88 ILE A O 1
ATOM 706 N N . VAL A 1 89 ? 7.617 -1.678 -7.114 1.00 94.44 89 VAL A N 1
ATOM 707 C CA . VAL A 1 89 ? 6.773 -2.024 -8.260 1.00 94.44 89 VAL A CA 1
ATOM 708 C C . VAL A 1 89 ? 5.722 -3.025 -7.812 1.00 94.44 89 VAL A C 1
ATOM 710 O O . VAL A 1 89 ? 6.051 -4.045 -7.220 1.00 94.44 89 VAL A O 1
ATOM 713 N N . THR A 1 90 ? 4.450 -2.735 -8.061 1.00 93.38 90 THR A N 1
ATOM 714 C CA . THR A 1 90 ? 3.328 -3.577 -7.622 1.00 93.38 90 THR A CA 1
ATOM 715 C C . THR A 1 90 ? 2.262 -3.666 -8.709 1.00 93.38 90 THR A C 1
ATOM 717 O O . THR A 1 90 ? 2.086 -2.718 -9.474 1.00 93.38 90 THR A O 1
ATOM 720 N N . ASN A 1 91 ? 1.559 -4.795 -8.809 1.00 93.75 91 ASN A N 1
ATOM 721 C CA . ASN A 1 91 ? 0.443 -4.947 -9.741 1.00 93.75 91 ASN A CA 1
ATOM 722 C C . ASN A 1 91 ? -0.886 -4.646 -9.024 1.00 93.75 91 ASN A C 1
ATOM 724 O O . ASN A 1 91 ? -1.265 -5.426 -8.148 1.00 93.75 91 ASN A O 1
ATOM 728 N N . PRO A 1 92 ? -1.627 -3.586 -9.406 1.00 93.06 92 PRO A N 1
ATOM 729 C CA . PRO A 1 92 ? -2.930 -3.274 -8.821 1.00 93.06 92 PRO A CA 1
ATOM 730 C C . PRO A 1 92 ? -3.947 -4.419 -8.843 1.00 93.06 92 PRO A C 1
ATOM 732 O O . PRO A 1 92 ? -4.780 -4.506 -7.947 1.00 93.06 92 PRO A O 1
ATOM 735 N N . GLU A 1 93 ? -3.868 -5.334 -9.814 1.00 91.00 93 GLU A N 1
ATOM 736 C CA . GLU A 1 93 ? -4.766 -6.498 -9.891 1.00 91.00 93 GLU A CA 1
ATOM 737 C C . GLU A 1 93 ? -4.588 -7.479 -8.722 1.00 91.00 93 GLU A C 1
ATOM 739 O O . GLU A 1 93 ? -5.512 -8.216 -8.376 1.00 91.00 93 GLU A O 1
ATOM 744 N N . ASN A 1 94 ? -3.411 -7.474 -8.092 1.00 89.00 94 ASN A N 1
ATOM 745 C CA . ASN A 1 94 ? -3.094 -8.312 -6.939 1.00 89.00 94 ASN A CA 1
ATOM 746 C C . ASN A 1 94 ? -3.406 -7.617 -5.604 1.00 89.00 94 ASN A C 1
ATOM 748 O O . ASN A 1 94 ? -3.197 -8.202 -4.537 1.00 89.00 94 ASN A O 1
ATOM 752 N N . TRP A 1 95 ? -3.887 -6.371 -5.632 1.00 91.94 95 TRP A N 1
ATOM 753 C CA . TRP A 1 95 ? -4.198 -5.630 -4.418 1.00 91.94 95 TRP A CA 1
ATOM 754 C C . TRP A 1 95 ? -5.450 -6.203 -3.764 1.00 91.94 95 TRP A C 1
ATOM 756 O O . TRP A 1 95 ? -6.490 -6.399 -4.391 1.00 91.94 95 TRP A O 1
ATOM 766 N N . GLY A 1 96 ? -5.361 -6.455 -2.464 1.00 88.69 96 GLY A N 1
ATOM 767 C CA . GLY A 1 96 ? -6.443 -7.032 -1.684 1.00 88.69 96 GLY A CA 1
ATOM 768 C C . GLY A 1 96 ? -6.815 -6.165 -0.493 1.00 88.69 96 GLY A C 1
ATOM 769 O O . GLY A 1 96 ? -6.003 -5.413 0.043 1.00 88.69 96 GLY A O 1
ATOM 770 N N . ARG A 1 97 ? -8.060 -6.302 -0.034 1.00 90.25 97 ARG A N 1
ATOM 771 C CA . ARG A 1 97 ? -8.533 -5.673 1.202 1.00 90.25 97 ARG A CA 1
ATOM 772 C C . ARG A 1 97 ? -8.854 -6.742 2.234 1.00 90.25 97 ARG A C 1
ATOM 774 O O . ARG A 1 97 ? -9.545 -7.716 1.941 1.00 90.25 97 ARG A O 1
ATOM 781 N N . VAL A 1 98 ? -8.392 -6.548 3.463 1.00 86.19 98 VAL A N 1
ATOM 782 C CA . VAL A 1 98 ? -8.886 -7.328 4.601 1.00 86.19 98 VAL A CA 1
ATOM 783 C C . VAL A 1 98 ? -10.285 -6.808 4.950 1.00 86.19 98 VAL A C 1
ATOM 785 O O . VAL A 1 98 ? -10.462 -5.590 5.041 1.00 86.19 98 VAL A O 1
ATOM 788 N N . PRO A 1 99 ? -11.289 -7.684 5.151 1.00 80.44 99 PRO A N 1
ATOM 789 C CA . PRO A 1 99 ? -12.616 -7.260 5.585 1.00 80.44 99 PRO A CA 1
ATOM 790 C C . PRO A 1 99 ? -12.553 -6.374 6.832 1.00 80.44 99 PRO A C 1
ATOM 792 O O . PRO A 1 99 ? -11.788 -6.661 7.753 1.00 80.44 99 PRO A O 1
ATOM 795 N N . ASN A 1 100 ? -13.371 -5.317 6.867 1.00 84.75 100 ASN A N 1
ATOM 796 C CA . ASN A 1 100 ? -13.368 -4.349 7.963 1.00 84.75 100 ASN A CA 1
ATOM 797 C C . ASN A 1 100 ? -13.600 -5.058 9.299 1.00 84.75 100 ASN A C 1
ATOM 799 O O . ASN A 1 100 ? -14.604 -5.749 9.485 1.00 84.75 100 ASN A O 1
ATOM 803 N N . GLN A 1 101 ? -12.676 -4.866 10.236 1.00 83.06 101 GLN A N 1
ATOM 804 C CA . GLN A 1 101 ? -12.765 -5.458 11.566 1.00 83.06 101 GLN A CA 1
ATOM 805 C C . GLN A 1 101 ? -13.264 -4.409 12.551 1.00 83.06 101 GLN A C 1
ATOM 807 O O . GLN A 1 101 ? -12.705 -3.316 12.626 1.00 83.06 101 GLN A O 1
ATOM 812 N N . ILE A 1 102 ? -14.310 -4.746 13.305 1.00 85.88 102 ILE A N 1
ATOM 813 C CA . ILE A 1 102 ? -14.912 -3.864 14.306 1.00 85.88 102 ILE A CA 1
ATOM 814 C C . ILE A 1 102 ? -14.739 -4.514 15.674 1.00 85.88 102 ILE A C 1
ATOM 816 O O . ILE A 1 102 ? -15.270 -5.594 15.924 1.00 85.88 102 ILE A O 1
ATOM 820 N N . PHE A 1 103 ? -14.009 -3.843 16.556 1.00 80.94 103 PHE A N 1
ATOM 821 C CA . PHE A 1 103 ? -13.772 -4.264 17.934 1.00 80.94 103 PHE A CA 1
ATOM 822 C C . PHE A 1 103 ? -14.544 -3.345 18.882 1.00 80.94 103 PHE A C 1
ATOM 824 O O . PHE A 1 103 ? -14.620 -2.141 18.630 1.00 80.94 103 PHE A O 1
ATOM 831 N N . GLY A 1 104 ? -15.111 -3.882 19.960 1.00 73.62 104 GLY A N 1
ATOM 832 C CA . GLY A 1 104 ? -15.869 -3.129 20.962 1.00 73.62 104 GLY A CA 1
ATOM 833 C C . GLY A 1 104 ? -16.188 -3.969 22.183 1.00 73.62 104 GLY A C 1
ATOM 834 O O . GLY A 1 104 ? -16.158 -5.212 22.048 1.00 73.62 104 GLY A O 1
#

Radius of gyration: 14.31 Å; chains: 1; bounding box: 34×37×42 Å